Protein AF-A0A060BRM4-F1 (afdb_monomer_lite)

Structure (mmCIF, N/CA/C/O backbone):
data_AF-A0A060BRM4-F1
#
_entry.id   AF-A0A060BRM4-F1
#
loop_
_atom_site.group_PDB
_atom_site.id
_atom_site.type_symbol
_atom_site.label_atom_id
_atom_site.label_alt_id
_atom_site.label_comp_id
_atom_site.label_asym_id
_atom_site.label_entity_id
_atom_site.label_seq_id
_atom_site.pdbx_PDB_ins_code
_atom_site.Cartn_x
_atom_site.Cartn_y
_atom_site.Cartn_z
_atom_site.occupancy
_atom_site.B_iso_or_equiv
_atom_site.auth_seq_id
_atom_site.auth_comp_id
_atom_site.auth_asym_id
_atom_site.auth_atom_id
_atom_site.pdbx_PDB_model_num
ATOM 1 N N . GLY A 1 1 ? 15.130 18.684 0.627 1.00 31.81 1 GLY A N 1
ATOM 2 C CA . GLY A 1 1 ? 14.223 19.689 0.046 1.00 31.81 1 GLY A CA 1
ATOM 3 C C . GLY A 1 1 ? 12.902 19.014 -0.211 1.00 31.81 1 GLY A C 1
ATOM 4 O O . GLY A 1 1 ? 12.864 18.132 -1.054 1.00 31.81 1 GLY A O 1
ATOM 5 N N . GLY A 1 2 ? 11.883 19.317 0.595 1.00 42.22 2 GLY A N 1
ATOM 6 C CA . GLY A 1 2 ? 10.575 18.670 0.505 1.00 42.22 2 GLY A CA 1
ATOM 7 C C . GLY A 1 2 ? 9.844 19.119 -0.753 1.00 42.22 2 GLY A C 1
ATOM 8 O O . GLY A 1 2 ? 9.658 20.314 -0.966 1.00 42.22 2 GLY A O 1
ATOM 9 N N . TRP A 1 3 ? 9.459 18.161 -1.588 1.00 38.38 3 TRP A N 1
ATOM 10 C CA . TRP A 1 3 ? 8.561 18.393 -2.710 1.00 38.38 3 TRP A CA 1
ATOM 11 C C . TRP A 1 3 ? 7.163 18.645 -2.129 1.00 38.38 3 TRP A C 1
ATOM 13 O O . TRP A 1 3 ? 6.426 17.715 -1.812 1.00 38.38 3 TRP A O 1
ATOM 23 N N . ALA A 1 4 ? 6.828 19.911 -1.881 1.00 47.97 4 ALA A N 1
ATOM 24 C CA . ALA A 1 4 ? 5.458 20.301 -1.589 1.00 47.97 4 ALA A CA 1
ATOM 25 C C . ALA A 1 4 ? 4.697 20.254 -2.918 1.00 47.97 4 ALA A C 1
ATOM 27 O O . ALA A 1 4 ? 4.964 21.055 -3.813 1.00 47.97 4 ALA A O 1
ATOM 28 N N . GLY A 1 5 ? 3.805 19.273 -3.071 1.00 52.34 5 GLY A N 1
ATOM 29 C CA . GLY A 1 5 ? 2.890 19.218 -4.210 1.00 52.34 5 GLY A CA 1
ATOM 30 C C . GLY A 1 5 ? 2.050 20.501 -4.335 1.00 52.34 5 GLY A C 1
ATOM 31 O O . GLY A 1 5 ? 2.047 21.337 -3.424 1.00 52.34 5 GLY A O 1
ATOM 32 N N . PRO A 1 6 ? 1.325 20.686 -5.451 1.00 54.12 6 PRO A N 1
ATOM 33 C CA . PRO A 1 6 ? 0.578 21.911 -5.706 1.00 54.12 6 PRO A CA 1
ATOM 34 C C . PRO A 1 6 ? -0.397 22.228 -4.553 1.00 54.12 6 PRO A C 1
ATOM 36 O O . PRO A 1 6 ? -1.167 21.351 -4.152 1.00 54.12 6 PRO A O 1
ATOM 39 N N . PRO A 1 7 ? -0.420 23.468 -4.027 1.00 60.56 7 PRO A N 1
ATOM 40 C CA . PRO A 1 7 ? -1.231 23.834 -2.863 1.00 60.56 7 PRO A CA 1
ATOM 41 C C . PRO A 1 7 ? -2.740 23.581 -3.026 1.00 60.56 7 PRO A C 1
ATOM 43 O O . PRO A 1 7 ? -3.442 23.453 -2.025 1.00 60.56 7 PRO A O 1
ATOM 46 N N . ALA A 1 8 ? -3.246 23.500 -4.261 1.00 61.19 8 ALA A N 1
ATOM 47 C CA . ALA A 1 8 ? -4.645 23.185 -4.556 1.00 61.19 8 ALA A CA 1
ATOM 48 C C . ALA A 1 8 ? -5.020 21.748 -4.138 1.00 61.19 8 ALA A C 1
ATOM 50 O O . ALA A 1 8 ? -5.967 21.564 -3.376 1.00 61.19 8 ALA A O 1
ATOM 51 N N . LEU A 1 9 ? -4.197 20.757 -4.506 1.00 62.59 9 LEU A N 1
ATOM 52 C CA . LEU A 1 9 ? -4.400 19.341 -4.161 1.00 62.59 9 LEU A CA 1
ATOM 53 C C . LEU A 1 9 ? -4.404 19.117 -2.642 1.00 62.59 9 LEU A C 1
ATOM 55 O O . LEU A 1 9 ? -5.190 18.333 -2.113 1.00 62.59 9 LEU A O 1
ATOM 59 N N . ALA A 1 10 ? -3.555 19.847 -1.913 1.00 70.00 10 ALA A N 1
ATOM 60 C CA . ALA A 1 10 ? -3.501 19.760 -0.457 1.00 70.00 10 ALA A CA 1
ATOM 61 C C . ALA A 1 10 ? -4.777 20.298 0.222 1.00 70.00 10 ALA A C 1
ATOM 63 O O . ALA A 1 10 ? -5.198 19.761 1.248 1.00 70.00 10 ALA A O 1
ATOM 64 N N . HIS A 1 11 ? -5.400 21.349 -0.324 1.00 72.00 11 HIS A N 1
ATOM 65 C CA . HIS A 1 11 ? -6.656 21.889 0.205 1.00 72.00 11 HIS A CA 1
ATOM 66 C C . HIS A 1 11 ? -7.849 20.992 -0.129 1.00 72.00 11 HIS A C 1
ATOM 68 O O . HIS A 1 11 ? -8.646 20.698 0.763 1.00 72.00 11 HIS A O 1
ATOM 74 N N . GLU A 1 12 ? -7.941 20.508 -1.367 1.00 77.12 12 GLU A N 1
ATOM 75 C CA . GLU A 1 12 ? -8.982 19.569 -1.797 1.00 77.12 12 GLU A CA 1
ATOM 76 C C . GLU A 1 12 ? -8.962 18.291 -0.958 1.00 77.12 12 GLU A C 1
ATOM 78 O O . GLU A 1 12 ? -9.999 17.864 -0.447 1.00 77.12 12 GLU A O 1
ATOM 83 N N . LEU A 1 13 ? -7.772 17.740 -0.699 1.00 76.44 13 LEU A N 1
ATOM 84 C CA . LEU A 1 13 ? -7.636 16.565 0.152 1.00 76.44 13 LEU A CA 1
ATOM 85 C C . LEU A 1 13 ? -8.102 16.832 1.588 1.00 76.44 13 LEU A C 1
ATOM 87 O O . LEU A 1 13 ? -8.773 15.996 2.191 1.00 76.44 13 LEU A O 1
ATOM 91 N N . ARG A 1 14 ? -7.788 18.002 2.156 1.00 76.12 14 ARG A N 1
ATOM 92 C CA . ARG A 1 14 ? -8.255 18.366 3.504 1.00 76.12 14 ARG A CA 1
ATOM 93 C C . ARG A 1 14 ? -9.775 18.504 3.566 1.00 76.12 14 ARG A C 1
ATOM 95 O O . ARG A 1 14 ? -10.361 18.092 4.569 1.00 76.12 14 ARG A O 1
ATOM 102 N N . LEU A 1 15 ? -10.402 19.054 2.522 1.00 78.69 15 LEU A N 1
ATOM 103 C CA . LEU A 1 15 ? -11.860 19.146 2.403 1.00 78.69 15 LEU A CA 1
ATOM 104 C C . LEU A 1 15 ? -12.492 17.756 2.301 1.00 78.69 15 LEU A C 1
ATOM 106 O O . LEU A 1 15 ? -13.424 17.459 3.048 1.00 78.69 15 LEU A O 1
ATOM 110 N N . LEU A 1 16 ? -11.932 16.877 1.466 1.00 79.31 16 LEU A N 1
ATOM 111 C CA . LEU A 1 16 ? -12.354 15.480 1.376 1.00 79.31 16 LEU A CA 1
ATOM 112 C C . LEU A 1 16 ? -12.243 14.783 2.737 1.00 79.31 16 LEU A C 1
ATOM 114 O O . LEU A 1 16 ? -13.212 14.205 3.221 1.00 79.31 16 LEU A O 1
ATOM 118 N N . GLN A 1 17 ? -11.093 14.888 3.402 1.00 79.25 17 GLN A N 1
ATOM 119 C CA . GLN A 1 17 ? -10.871 14.302 4.726 1.00 79.25 17 GLN A CA 1
ATOM 120 C C . GLN A 1 17 ? -11.832 14.867 5.780 1.00 79.25 17 GLN A C 1
ATOM 122 O O . GLN A 1 17 ? -12.245 14.142 6.686 1.00 79.25 17 GLN A O 1
ATOM 127 N N . ALA A 1 18 ? -12.200 16.148 5.693 1.00 77.19 18 ALA A N 1
ATOM 128 C CA . ALA A 1 18 ? -13.220 16.734 6.555 1.00 77.19 18 ALA A CA 1
ATOM 129 C C . ALA A 1 18 ? -14.606 16.131 6.273 1.00 77.19 18 ALA A C 1
ATOM 131 O O . ALA A 1 18 ? -15.284 15.724 7.216 1.00 77.19 18 ALA A O 1
ATOM 132 N N . GLY A 1 19 ? -14.979 15.980 4.999 1.00 79.62 19 GLY A N 1
ATOM 133 C CA . GLY A 1 19 ? -16.214 15.310 4.586 1.00 79.62 19 GLY A CA 1
ATOM 134 C C . GLY A 1 19 ? -16.285 13.854 5.056 1.00 79.62 19 GLY A C 1
ATOM 135 O O . GLY A 1 19 ? -17.286 13.442 5.638 1.00 79.62 19 GLY A O 1
ATOM 136 N N . ILE A 1 20 ? -15.198 13.091 4.910 1.00 77.12 20 ILE A N 1
ATOM 137 C CA . ILE A 1 20 ? -15.103 11.704 5.395 1.00 77.12 20 ILE A CA 1
ATOM 138 C C . ILE A 1 20 ? -15.302 11.648 6.912 1.00 77.12 20 ILE A C 1
ATOM 140 O O . ILE A 1 20 ? -16.049 10.801 7.401 1.00 77.12 20 ILE A O 1
ATOM 144 N N . ARG A 1 21 ? -14.688 12.570 7.668 1.00 78.69 21 ARG A N 1
ATOM 145 C CA . ARG A 1 21 ? -14.885 12.655 9.125 1.00 78.69 21 ARG A CA 1
ATOM 146 C C . ARG A 1 21 ? -16.339 12.946 9.496 1.00 78.69 21 ARG A C 1
ATOM 148 O O . ARG A 1 21 ? -16.834 12.348 10.444 1.00 78.69 21 ARG A O 1
ATOM 155 N N . MET A 1 22 ? -17.029 13.811 8.753 1.00 79.94 22 MET A N 1
ATOM 156 C CA . MET A 1 22 ? -18.454 14.091 8.981 1.00 79.94 22 MET A CA 1
ATOM 157 C C . MET A 1 22 ? -19.345 12.885 8.660 1.00 79.94 22 MET A C 1
ATOM 159 O O . ME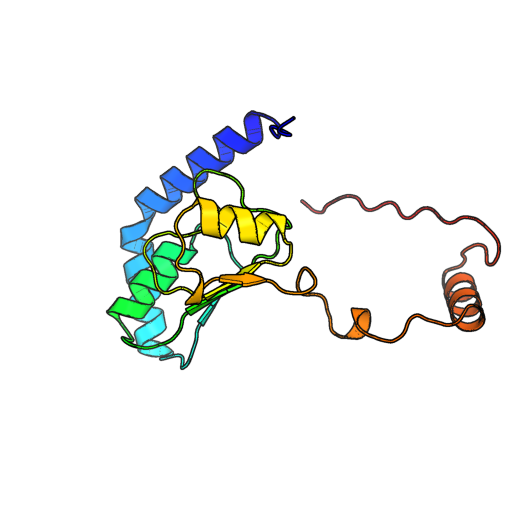T A 1 22 ? -20.286 12.601 9.396 1.00 79.94 22 MET A O 1
ATOM 163 N N . LEU A 1 23 ? -19.031 12.141 7.597 1.00 83.69 23 LEU A N 1
ATOM 164 C CA . LEU A 1 23 ? -19.770 10.942 7.185 1.00 83.69 23 LEU A CA 1
ATOM 165 C C . LEU A 1 23 ? -19.427 9.697 8.014 1.00 83.69 23 LEU A C 1
ATOM 167 O O . LEU A 1 23 ? -20.077 8.659 7.872 1.00 83.69 23 LEU A O 1
ATOM 171 N N . GLN A 1 24 ? -18.429 9.782 8.892 1.00 82.50 24 GLN A N 1
ATOM 172 C CA . GLN A 1 24 ? -17.882 8.640 9.614 1.00 82.50 24 GLN A CA 1
ATOM 173 C C . GLN A 1 24 ? -18.935 7.831 10.399 1.00 82.50 24 GLN A C 1
ATOM 175 O O . GLN A 1 24 ? -18.906 6.609 10.276 1.00 82.50 24 GLN A O 1
ATOM 180 N N . PRO A 1 25 ? -19.917 8.417 11.116 1.00 82.81 25 PRO A N 1
ATOM 181 C CA . PRO A 1 25 ? -20.942 7.630 11.816 1.00 82.81 25 PRO A CA 1
ATOM 182 C C . PRO A 1 25 ? -21.822 6.789 10.875 1.00 82.81 25 PRO A C 1
ATOM 184 O O . PRO A 1 25 ? -22.161 5.638 11.177 1.00 82.81 25 PRO A O 1
ATOM 187 N N . PHE A 1 26 ? -22.163 7.345 9.709 1.00 88.12 26 PHE A N 1
ATOM 188 C CA . PHE A 1 26 ? -22.918 6.638 8.677 1.00 88.12 26 PHE A CA 1
ATOM 189 C C . PHE A 1 26 ? -22.080 5.510 8.063 1.00 88.12 26 PHE A C 1
ATOM 191 O O . PHE A 1 26 ? -22.546 4.370 7.991 1.00 88.12 26 PHE A O 1
ATOM 198 N N . LEU A 1 27 ? -20.824 5.805 7.703 1.00 89.25 27 L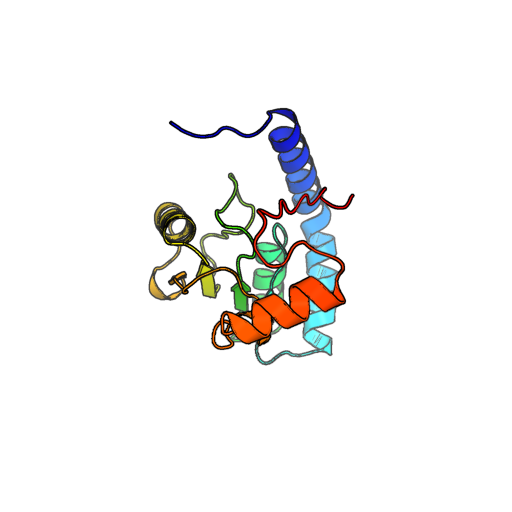EU A N 1
ATOM 199 C CA . LEU A 1 27 ? -19.878 4.819 7.175 1.00 89.25 27 LEU A CA 1
ATOM 200 C C . LEU A 1 27 ? -19.679 3.660 8.154 1.00 89.25 27 LEU A C 1
ATOM 202 O O . LEU A 1 27 ? -19.815 2.507 7.763 1.00 89.25 27 LEU A O 1
ATOM 206 N N . MET A 1 28 ? -19.450 3.949 9.437 1.00 92.81 28 MET A N 1
ATOM 207 C CA . MET A 1 28 ? -19.302 2.924 10.474 1.00 92.81 28 MET A CA 1
ATOM 208 C C . MET A 1 28 ? -20.525 2.013 10.557 1.00 92.81 28 MET A C 1
ATOM 210 O O . MET A 1 28 ? -20.379 0.806 10.699 1.00 92.81 28 MET A O 1
ATOM 214 N N . THR A 1 29 ? -21.736 2.561 10.456 1.00 92.56 29 THR A N 1
ATOM 215 C CA . THR A 1 29 ? -22.962 1.753 10.516 1.00 92.56 29 THR A CA 1
ATOM 216 C C . THR A 1 29 ? -23.060 0.797 9.333 1.00 92.56 29 THR A C 1
ATOM 218 O O . THR A 1 29 ? -23.318 -0.388 9.531 1.00 92.56 29 THR A O 1
ATOM 221 N N . ARG A 1 30 ? -22.785 1.281 8.119 1.00 95.44 30 ARG A N 1
ATOM 222 C CA . ARG A 1 30 ? -22.780 0.444 6.912 1.00 95.44 30 ARG A CA 1
ATOM 223 C C . ARG A 1 30 ? -21.680 -0.612 6.936 1.00 95.44 30 ARG A C 1
ATOM 225 O O . ARG A 1 30 ? -21.942 -1.759 6.594 1.00 95.44 30 ARG A O 1
ATOM 232 N N . LEU A 1 31 ? -20.480 -0.241 7.375 1.00 96.88 31 LEU A N 1
ATOM 233 C CA . LEU A 1 31 ? -19.347 -1.158 7.476 1.00 96.88 31 LEU A CA 1
ATOM 234 C C . LEU A 1 31 ? -19.622 -2.273 8.489 1.00 96.88 31 LEU A C 1
ATOM 236 O O . LEU A 1 31 ? -19.437 -3.435 8.158 1.00 96.88 31 LEU A O 1
ATOM 240 N N . ARG A 1 32 ? -20.158 -1.952 9.674 1.00 96.62 32 ARG A N 1
ATOM 241 C CA . ARG A 1 32 ? -20.536 -2.970 10.672 1.00 96.62 32 ARG A CA 1
ATOM 242 C C . ARG A 1 32 ? -21.555 -3.968 10.122 1.00 96.62 32 ARG A C 1
ATOM 244 O O . ARG A 1 32 ? -21.318 -5.164 10.214 1.00 96.62 32 ARG A O 1
ATOM 251 N N . GLN A 1 33 ? -22.627 -3.491 9.482 1.00 96.88 33 GLN A N 1
ATOM 252 C CA . GLN A 1 33 ? -23.617 -4.369 8.834 1.00 96.88 33 GLN A CA 1
ATOM 253 C C . GLN A 1 33 ? -22.975 -5.278 7.779 1.00 96.88 33 GLN A C 1
ATOM 255 O O . GLN A 1 33 ? -23.308 -6.456 7.675 1.00 96.88 33 GLN A O 1
ATOM 260 N N . HIS A 1 34 ? -22.043 -4.731 6.997 1.00 97.69 34 HIS A N 1
ATOM 261 C CA . HIS A 1 34 ? -21.312 -5.500 6.003 1.00 97.69 34 HIS A CA 1
ATOM 262 C C . HIS A 1 34 ? -20.449 -6.596 6.650 1.00 97.69 34 HIS A C 1
ATOM 264 O O . HIS A 1 34 ? -20.525 -7.740 6.213 1.00 97.69 34 HIS A O 1
ATOM 270 N N . TRP A 1 35 ? -19.702 -6.289 7.716 1.00 98.00 35 TRP A N 1
ATOM 271 C CA . TRP A 1 35 ? -18.878 -7.268 8.437 1.00 98.00 35 TRP A CA 1
ATOM 272 C C . TRP A 1 35 ? -19.708 -8.342 9.149 1.00 98.00 35 TRP A C 1
ATOM 274 O O . TRP A 1 35 ? -19.317 -9.505 9.147 1.00 98.00 35 TRP A O 1
ATOM 284 N N . GLU A 1 36 ? -20.870 -7.994 9.713 1.00 97.00 36 GLU A N 1
ATOM 285 C CA . GLU A 1 36 ? -21.789 -8.968 10.327 1.00 97.00 36 GLU A CA 1
ATOM 286 C C . GLU A 1 36 ? -22.275 -10.008 9.316 1.00 97.00 36 GLU A C 1
ATOM 288 O O . GLU A 1 36 ? -22.420 -11.184 9.664 1.00 97.00 36 GLU A O 1
ATOM 293 N N . ALA A 1 37 ? -22.513 -9.567 8.078 1.00 97.75 37 ALA A N 1
ATOM 294 C CA . ALA A 1 37 ? -22.984 -10.410 6.991 1.00 97.75 37 ALA A CA 1
ATOM 295 C C . ALA A 1 37 ? -21.864 -11.248 6.357 1.00 97.75 37 ALA A C 1
ATOM 297 O O . ALA A 1 37 ? -22.101 -12.403 6.015 1.00 97.75 37 ALA A O 1
ATOM 298 N N . THR A 1 38 ? -20.664 -10.685 6.179 1.00 97.44 38 THR A N 1
ATOM 299 C CA . THR A 1 38 ? -19.565 -11.361 5.467 1.00 97.44 38 THR A CA 1
ATOM 300 C C . THR A 1 38 ? -18.642 -12.165 6.372 1.00 97.44 38 THR A C 1
ATOM 302 O O . THR A 1 38 ? -18.113 -13.172 5.914 1.00 97.44 38 THR A O 1
ATOM 305 N N . ARG A 1 39 ? -18.456 -11.741 7.631 1.00 96.38 39 ARG A N 1
ATOM 306 C CA . ARG A 1 39 ? -17.568 -12.354 8.638 1.00 96.38 39 ARG A CA 1
ATOM 307 C C . ARG A 1 39 ? -16.217 -12.804 8.061 1.00 96.38 39 ARG A C 1
ATOM 309 O O . ARG A 1 39 ? -15.936 -14.000 8.043 1.00 96.38 39 ARG A O 1
ATOM 316 N N . PRO A 1 40 ? -15.392 -11.868 7.565 1.00 97.62 40 PRO A N 1
ATOM 317 C CA . PRO A 1 40 ? -14.138 -12.223 6.917 1.00 97.62 40 PRO A CA 1
ATOM 318 C C . PRO A 1 40 ? -13.129 -12.793 7.920 1.00 97.62 40 PRO A C 1
ATOM 320 O O . PRO A 1 40 ? -13.055 -12.331 9.057 1.00 97.62 40 PRO A O 1
ATOM 323 N N . ASP A 1 41 ? -12.285 -13.719 7.466 1.00 98.12 41 ASP A N 1
ATOM 324 C CA . ASP A 1 41 ? -11.127 -14.195 8.237 1.00 98.12 41 ASP A CA 1
ATOM 325 C C . ASP A 1 41 ? -9.961 -13.189 8.228 1.00 98.12 41 ASP A C 1
ATOM 327 O O . ASP A 1 41 ? -9.091 -13.235 9.093 1.00 98.12 41 ASP A O 1
ATOM 331 N N . MET A 1 42 ? -9.936 -12.269 7.256 1.00 97.94 42 MET A N 1
ATOM 332 C CA . MET A 1 42 ? -8.989 -11.153 7.152 1.00 97.94 42 MET A CA 1
ATOM 333 C C . MET A 1 42 ? -9.532 -10.080 6.201 1.00 97.94 42 MET A C 1
ATOM 335 O O . MET A 1 42 ? -10.223 -10.394 5.232 1.00 97.94 42 MET A O 1
ATOM 339 N N . VAL A 1 43 ? -9.163 -8.816 6.423 1.00 98.19 43 VAL A N 1
ATOM 340 C CA . VAL A 1 43 ? -9.410 -7.721 5.470 1.00 98.19 43 VAL A CA 1
ATOM 341 C C . VAL A 1 43 ? -8.094 -7.176 4.923 1.00 98.19 43 VAL A C 1
ATOM 343 O O . VAL A 1 43 ? -7.160 -6.920 5.680 1.00 98.19 43 VAL A O 1
ATOM 346 N N . VAL A 1 44 ? -8.035 -6.961 3.605 1.00 97.75 44 VAL A N 1
ATOM 347 C CA . VAL A 1 44 ? -6.917 -6.299 2.919 1.00 97.75 44 VAL A CA 1
ATOM 348 C C . VAL A 1 44 ? -7.454 -5.091 2.157 1.00 97.75 44 VAL A C 1
ATOM 350 O O . VAL A 1 44 ? -8.264 -5.237 1.244 1.00 97.75 44 VAL A O 1
ATOM 353 N N . SER A 1 45 ? -7.008 -3.896 2.532 1.00 96.81 45 SER A N 1
ATOM 354 C CA . SER A 1 45 ? -7.398 -2.640 1.896 1.00 96.81 45 SER A CA 1
ATOM 355 C C . SER A 1 45 ? -6.309 -2.121 0.969 1.00 96.81 45 SER A C 1
ATOM 357 O O . SER A 1 45 ? -5.136 -2.069 1.338 1.00 96.81 45 SER A O 1
ATOM 359 N N . LEU A 1 46 ? -6.732 -1.672 -0.213 1.00 95.31 46 LEU A N 1
ATOM 360 C CA . LEU A 1 46 ? -5.920 -0.914 -1.169 1.00 95.31 46 LEU A CA 1
ATOM 361 C C . LEU A 1 46 ? -6.483 0.502 -1.372 1.00 95.31 46 LEU A C 1
ATOM 363 O O . LEU A 1 46 ? -6.271 1.114 -2.413 1.00 95.31 46 LEU A O 1
ATOM 367 N N . VAL A 1 47 ? -7.272 0.999 -0.414 1.00 92.00 47 VAL A N 1
ATOM 368 C CA . VAL A 1 47 ? -7.979 2.279 -0.532 1.00 92.00 47 VAL A CA 1
ATOM 369 C C . VAL A 1 47 ? -7.473 3.248 0.544 1.00 92.00 47 VAL A C 1
ATOM 371 O O . VAL A 1 47 ? -7.488 2.891 1.728 1.00 92.00 47 VAL A O 1
ATOM 374 N N . PRO A 1 48 ? -7.050 4.475 0.185 1.00 92.50 48 PRO A N 1
ATOM 375 C CA . PRO A 1 48 ? -6.631 5.482 1.158 1.00 92.50 48 PRO A CA 1
ATOM 376 C C . PRO A 1 48 ? -7.835 6.132 1.865 1.00 92.50 48 PRO A C 1
ATOM 378 O O . PRO A 1 48 ? -8.986 5.949 1.482 1.00 92.50 48 PRO A O 1
ATOM 381 N N . ASN A 1 49 ? -7.578 6.939 2.894 1.00 91.06 49 ASN A N 1
ATOM 382 C CA . ASN A 1 49 ? -8.510 7.774 3.675 1.00 91.06 49 ASN A CA 1
ATOM 383 C C . ASN A 1 49 ? -9.593 7.059 4.502 1.00 91.06 49 ASN A C 1
ATOM 385 O O . ASN A 1 49 ? -10.123 7.655 5.441 1.00 91.06 49 ASN A O 1
ATOM 389 N N . PHE A 1 50 ? -9.945 5.813 4.184 1.00 91.69 50 PHE A N 1
ATOM 390 C CA . PHE A 1 50 ? -11.032 5.086 4.854 1.00 9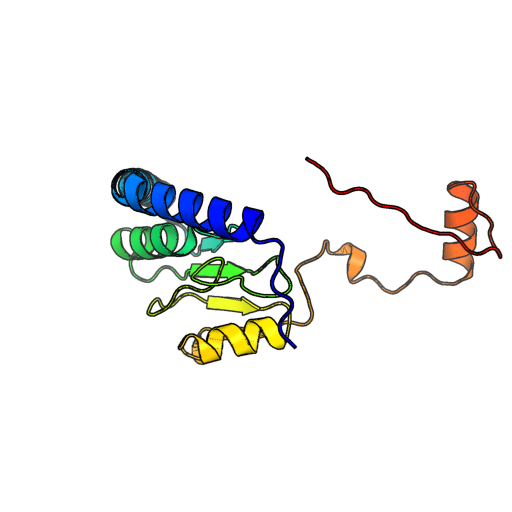1.69 50 PHE A CA 1
ATOM 391 C C . PHE A 1 50 ? -10.544 4.008 5.829 1.00 91.69 50 PHE A C 1
ATOM 393 O O . PHE A 1 50 ? -11.353 3.460 6.583 1.00 91.69 50 PHE A O 1
ATOM 400 N N . ASN A 1 51 ? -9.236 3.720 5.857 1.00 94.19 51 ASN A N 1
ATOM 401 C CA . ASN A 1 51 ? -8.662 2.605 6.619 1.00 94.19 51 ASN A CA 1
ATOM 402 C C . ASN A 1 51 ? -9.003 2.655 8.108 1.00 94.19 51 ASN A C 1
ATOM 404 O O . ASN A 1 51 ? -9.343 1.623 8.676 1.00 94.19 51 ASN A O 1
ATOM 408 N N . ARG A 1 52 ? -9.024 3.838 8.735 1.00 92.94 52 ARG A N 1
ATOM 409 C CA . ARG A 1 52 ? -9.443 3.958 10.139 1.00 92.94 52 ARG A CA 1
ATOM 410 C C . ARG A 1 52 ? -10.874 3.504 10.371 1.00 92.94 52 ARG A C 1
ATOM 412 O O . ARG A 1 52 ? -11.124 2.750 11.304 1.00 92.94 52 ARG A O 1
ATOM 419 N N . ALA A 1 53 ? -11.816 3.967 9.552 1.00 93.88 53 ALA A N 1
ATOM 420 C CA . ALA A 1 53 ? -13.219 3.596 9.707 1.00 93.88 53 ALA A CA 1
ATOM 421 C C . ALA A 1 53 ? -13.421 2.095 9.450 1.00 93.88 53 ALA A C 1
ATOM 423 O O . ALA A 1 53 ? -14.121 1.426 10.210 1.00 93.88 53 ALA A O 1
ATOM 424 N N . MET A 1 54 ? -12.764 1.550 8.424 1.00 95.44 54 MET A N 1
ATOM 425 C CA . MET A 1 54 ? -12.825 0.122 8.103 1.00 95.44 54 MET A CA 1
ATOM 426 C C . MET A 1 54 ? -12.218 -0.741 9.216 1.00 95.44 54 MET A C 1
ATOM 428 O O . MET A 1 54 ? -12.901 -1.622 9.728 1.00 95.44 54 MET A O 1
ATOM 432 N N . ALA A 1 55 ? -11.004 -0.435 9.678 1.00 95.88 55 ALA A N 1
ATOM 433 C CA . ALA A 1 55 ? -10.346 -1.181 10.748 1.00 95.88 55 ALA A CA 1
ATOM 434 C C . ALA A 1 55 ? -11.099 -1.079 12.087 1.00 95.88 55 ALA A C 1
ATOM 436 O O . ALA A 1 55 ? -11.323 -2.092 12.745 1.00 95.88 55 ALA A O 1
ATOM 437 N N . MET A 1 56 ? -11.554 0.118 12.483 1.00 95.31 56 MET A N 1
ATOM 438 C CA . MET A 1 56 ? -12.306 0.291 13.734 1.00 95.31 56 MET A CA 1
ATOM 439 C C . MET A 1 56 ? -13.663 -0.422 13.699 1.00 95.31 56 MET A C 1
ATOM 441 O O . MET A 1 56 ? -14.057 -1.029 14.691 1.00 95.31 56 MET A O 1
ATOM 445 N N . SER A 1 57 ? -14.395 -0.349 12.582 1.00 96.44 57 SER A N 1
ATOM 446 C CA . SER A 1 57 ? -15.681 -1.053 12.458 1.00 96.44 57 SER A CA 1
ATOM 447 C C . SER A 1 57 ? -15.497 -2.566 12.446 1.00 96.44 57 SER A C 1
ATOM 449 O O . SER A 1 57 ? -16.275 -3.262 13.092 1.00 96.44 57 SER A O 1
ATOM 451 N N . LEU A 1 58 ? -14.448 -3.069 11.788 1.00 97.38 58 LEU A N 1
ATOM 452 C CA . LEU A 1 58 ? -14.117 -4.489 11.802 1.00 97.38 58 LEU A CA 1
ATOM 453 C C . LEU A 1 58 ? -13.799 -4.965 13.221 1.00 97.38 58 LEU A C 1
ATOM 455 O O . LEU A 1 58 ? -14.382 -5.943 13.664 1.00 97.38 58 LEU A O 1
ATOM 459 N N . GLN A 1 59 ? -12.959 -4.248 13.972 1.00 95.44 59 GLN A N 1
ATOM 460 C CA . GLN A 1 59 ? -12.634 -4.611 15.357 1.00 95.44 59 GLN A CA 1
ATOM 461 C C . GLN A 1 59 ? -13.850 -4.633 16.285 1.00 95.44 59 GLN A C 1
ATOM 463 O O . GLN A 1 59 ? -13.908 -5.451 17.199 1.00 95.44 59 GLN A O 1
ATOM 468 N N . GLN A 1 60 ? -14.814 -3.735 16.065 1.00 95.19 60 GLN A N 1
ATOM 469 C CA . GLN A 1 60 ? -16.047 -3.681 16.854 1.00 95.19 60 GLN A CA 1
ATOM 470 C C . GLN A 1 60 ? -17.000 -4.839 16.542 1.00 95.19 60 GLN A C 1
ATOM 472 O O . GLN A 1 60 ? -17.729 -5.273 17.429 1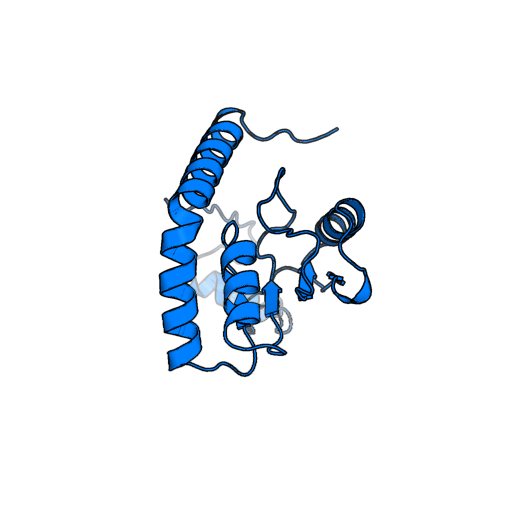.00 95.19 60 GLN A O 1
ATOM 477 N N . THR A 1 61 ? -17.016 -5.319 15.298 1.00 97.00 61 THR A N 1
ATOM 478 C CA . THR A 1 61 ? -17.978 -6.326 14.831 1.00 97.00 61 THR A CA 1
ATOM 479 C C . THR A 1 61 ? -17.413 -7.746 14.817 1.00 97.00 61 THR A C 1
ATOM 481 O O . THR A 1 61 ? -18.107 -8.696 15.173 1.00 97.00 61 THR A O 1
ATOM 484 N N . CYS A 1 62 ? -16.152 -7.900 14.424 1.00 96.75 62 CYS A N 1
ATOM 485 C CA . CYS A 1 62 ? -15.431 -9.165 14.342 1.00 96.75 62 CYS A CA 1
ATOM 486 C C . CYS A 1 62 ? -14.095 -9.050 15.104 1.00 96.75 62 CYS A C 1
ATOM 488 O O . CYS A 1 62 ? -13.033 -8.945 14.484 1.00 96.75 62 CYS A O 1
ATOM 490 N N . PRO A 1 63 ? -14.121 -9.034 16.453 1.00 95.31 63 PRO A N 1
ATOM 491 C CA . PRO A 1 63 ? -12.906 -8.912 17.251 1.00 95.31 63 PRO A CA 1
ATOM 492 C C . PRO A 1 63 ? -11.903 -10.023 16.924 1.00 95.31 63 PRO A C 1
ATOM 494 O O . PRO A 1 63 ? -12.269 -11.192 16.833 1.00 95.31 63 PRO A O 1
ATOM 497 N N . GLY A 1 64 ? -10.631 -9.655 16.771 1.00 94.06 64 GLY A N 1
ATOM 498 C CA . GLY A 1 64 ? -9.544 -10.588 16.461 1.00 94.06 64 GLY A CA 1
ATOM 499 C C . GLY A 1 64 ? -9.305 -10.838 14.970 1.00 94.06 64 GLY A C 1
ATOM 500 O O . GLY A 1 64 ? -8.267 -11.402 14.637 1.00 94.06 64 GLY A O 1
ATOM 501 N N . VAL A 1 65 ? -10.189 -10.383 14.073 1.00 97.56 65 VAL A N 1
ATOM 502 C CA . VAL A 1 65 ? -9.943 -10.479 12.627 1.00 97.56 65 VAL A CA 1
ATOM 503 C C . VAL A 1 65 ? -8.812 -9.517 12.224 1.00 97.56 65 VAL A C 1
ATOM 505 O O . VAL A 1 65 ? -8.920 -8.312 12.482 1.00 97.56 65 VAL A O 1
ATOM 508 N N . PRO A 1 66 ? -7.728 -10.008 11.594 1.00 97.44 66 PRO A N 1
ATOM 509 C CA . PRO A 1 66 ? -6.619 -9.175 11.151 1.00 97.44 66 PRO A CA 1
ATOM 510 C C . PRO A 1 66 ? -7.021 -8.233 10.012 1.00 97.44 66 PRO A C 1
ATOM 512 O O . PRO A 1 66 ? -7.819 -8.563 9.131 1.00 97.44 66 PRO A O 1
ATOM 515 N N . TYR A 1 67 ? -6.401 -7.054 10.010 1.00 98.06 67 TYR A N 1
ATOM 516 C CA . TYR A 1 67 ? -6.586 -6.032 8.987 1.00 98.06 67 TYR A CA 1
ATOM 517 C C . TYR A 1 67 ? -5.228 -5.615 8.426 1.00 98.06 67 TYR A C 1
ATOM 519 O O . TYR A 1 67 ? -4.320 -5.271 9.186 1.00 98.06 67 TYR A O 1
ATOM 527 N N . ALA A 1 68 ? -5.102 -5.599 7.101 1.00 98.00 68 ALA A N 1
ATOM 528 C CA . ALA A 1 68 ? -3.933 -5.092 6.401 1.00 98.00 68 ALA A CA 1
ATOM 529 C C . ALA A 1 68 ? -4.288 -3.934 5.463 1.00 98.00 68 ALA A C 1
ATOM 531 O O . ALA A 1 68 ? -5.305 -3.959 4.773 1.00 98.00 68 ALA A O 1
ATOM 532 N N . THR A 1 69 ? -3.402 -2.947 5.395 1.00 97.50 69 THR A N 1
ATOM 533 C CA . THR A 1 69 ? -3.406 -1.883 4.390 1.00 97.50 69 THR A CA 1
ATOM 534 C C . THR A 1 69 ? -2.196 -2.079 3.489 1.00 97.50 69 THR A C 1
ATOM 536 O O . THR A 1 69 ? -1.063 -2.055 3.969 1.00 97.50 69 THR A O 1
ATOM 539 N N . VAL A 1 70 ? -2.417 -2.231 2.186 1.00 96.88 70 VAL A N 1
ATOM 540 C CA . VAL A 1 70 ? -1.350 -2.257 1.181 1.00 96.88 70 VAL A CA 1
ATOM 541 C C . VAL A 1 70 ? -1.279 -0.891 0.522 1.00 96.88 70 VAL A C 1
ATOM 543 O O . VAL A 1 70 ? -2.201 -0.495 -0.188 1.00 96.88 70 VAL A O 1
ATOM 546 N N . MET A 1 71 ? -0.186 -0.165 0.763 1.00 94.94 71 MET A N 1
ATOM 547 C CA . MET A 1 71 ? 0.031 1.128 0.120 1.00 94.94 71 MET A CA 1
ATOM 548 C C . MET A 1 71 ? 0.286 0.919 -1.371 1.00 94.94 71 MET A C 1
ATOM 550 O O . MET A 1 71 ? 1.245 0.250 -1.760 1.00 94.94 71 MET A O 1
ATOM 554 N N . THR A 1 72 ? -0.564 1.517 -2.201 1.00 92.25 72 THR A N 1
ATOM 555 C CA . THR A 1 72 ? -0.374 1.555 -3.659 1.00 92.25 72 THR A CA 1
ATOM 556 C C . THR A 1 72 ? 0.386 2.794 -4.118 1.00 92.25 72 THR A C 1
ATOM 558 O O . THR A 1 72 ? 0.680 2.913 -5.302 1.00 92.25 72 THR A O 1
ATOM 561 N N . ASP A 1 73 ? 0.723 3.688 -3.189 1.00 91.12 73 ASP A N 1
ATOM 562 C CA . ASP A 1 73 ? 1.537 4.870 -3.440 1.00 91.12 73 ASP A CA 1
ATOM 563 C C . ASP A 1 73 ? 2.975 4.650 -2.968 1.00 91.12 73 ASP A C 1
ATOM 565 O O . ASP A 1 73 ? 3.251 3.898 -2.029 1.00 91.12 73 ASP A O 1
ATOM 569 N N . LEU A 1 74 ? 3.912 5.373 -3.584 1.00 91.31 74 LEU A N 1
ATOM 570 C CA . LEU A 1 74 ? 5.327 5.320 -3.207 1.00 91.31 74 LEU A CA 1
ATOM 571 C C . LEU A 1 74 ? 5.608 5.909 -1.815 1.00 91.31 74 LEU A C 1
ATOM 573 O O . LEU A 1 74 ? 6.653 5.609 -1.236 1.00 91.31 74 LEU A O 1
ATOM 577 N N . ALA A 1 75 ? 4.719 6.760 -1.304 1.00 92.88 75 ALA A N 1
ATOM 578 C CA . ALA A 1 75 ? 4.858 7.493 -0.052 1.00 92.88 75 ALA A CA 1
ATOM 579 C C . ALA A 1 75 ? 3.474 7.827 0.517 1.00 92.88 75 ALA A C 1
ATOM 581 O O . ALA A 1 75 ? 2.509 7.964 -0.233 1.00 92.88 75 ALA A O 1
ATOM 582 N N . ASP A 1 76 ? 3.383 8.004 1.831 1.00 91.69 76 ASP A N 1
ATOM 583 C CA . ASP A 1 76 ? 2.191 8.569 2.455 1.00 91.69 76 ASP A CA 1
ATOM 584 C C . ASP A 1 76 ? 2.138 10.086 2.252 1.00 91.69 76 ASP A C 1
ATOM 586 O O . ASP A 1 76 ? 3.170 10.770 2.267 1.00 91.69 76 ASP A O 1
ATOM 590 N N . PHE A 1 77 ? 0.927 10.622 2.101 1.00 88.19 77 PHE A N 1
ATOM 591 C CA . PHE A 1 77 ? 0.710 12.060 2.003 1.00 88.19 77 PHE A CA 1
ATOM 592 C C . PHE A 1 77 ? 0.087 12.601 3.301 1.00 88.19 77 PHE A C 1
ATOM 594 O O . PHE A 1 77 ? -0.965 12.128 3.738 1.00 88.19 77 PHE A O 1
ATOM 601 N N . PRO A 1 78 ? 0.690 13.618 3.939 1.00 76.62 78 PRO A N 1
ATOM 602 C CA . PRO A 1 78 ? 0.185 14.138 5.202 1.00 76.62 78 PRO A CA 1
ATOM 603 C C . PRO A 1 78 ? -1.182 14.836 5.040 1.00 76.62 78 PRO A C 1
ATOM 605 O O . PRO A 1 78 ? -1.468 15.424 3.996 1.00 76.62 78 PRO A O 1
ATOM 608 N N . PRO A 1 79 ? -2.027 14.875 6.090 1.00 72.56 79 PRO A N 1
ATOM 609 C CA . PRO A 1 79 ? -1.730 14.434 7.456 1.00 72.56 79 PRO A CA 1
ATOM 610 C C . PRO A 1 79 ? -2.041 12.957 7.747 1.00 72.56 79 PRO A C 1
ATOM 612 O O . PRO A 1 79 ? -1.449 12.414 8.673 1.00 72.56 79 PRO A O 1
ATOM 615 N N . ARG A 1 80 ? -2.983 12.341 7.020 1.00 77.25 80 ARG A N 1
ATOM 616 C CA . ARG A 1 80 ? -3.379 10.925 7.135 1.00 77.25 80 ARG A CA 1
ATOM 617 C C . ARG A 1 80 ? -4.031 10.473 5.828 1.00 77.25 80 ARG A C 1
ATOM 619 O O . ARG A 1 80 ? -5.233 10.680 5.656 1.00 77.25 80 ARG A O 1
ATOM 626 N N . PHE A 1 81 ? -3.250 9.924 4.901 1.00 88.06 81 PHE A N 1
ATOM 627 C CA . PHE A 1 81 ? -3.774 9.398 3.636 1.00 88.06 81 PHE A CA 1
ATOM 628 C C . PHE A 1 81 ? -3.832 7.866 3.662 1.00 88.06 81 PHE A C 1
ATOM 630 O O . PHE A 1 81 ? -4.898 7.289 3.466 1.00 88.06 81 PHE A O 1
ATOM 637 N N . TRP A 1 82 ? -2.737 7.207 4.029 1.00 94.25 82 TRP A N 1
ATOM 638 C CA . TRP A 1 82 ? -2.646 5.757 4.217 1.00 94.25 82 TRP A CA 1
ATOM 639 C C . TRP A 1 82 ? -2.428 5.363 5.671 1.00 94.25 82 TRP A C 1
ATOM 641 O O . TRP A 1 82 ? -3.012 4.382 6.137 1.00 94.25 82 TRP A O 1
ATOM 651 N N . ILE A 1 83 ? -1.570 6.111 6.367 1.00 94.38 83 ILE A N 1
ATOM 652 C CA . ILE A 1 83 ? -1.050 5.730 7.677 1.00 94.38 83 ILE A CA 1
ATOM 653 C C . ILE A 1 83 ? -2.063 6.081 8.768 1.00 94.38 83 ILE A C 1
ATOM 655 O O . ILE A 1 83 ? -2.414 7.244 8.977 1.00 94.38 83 ILE A O 1
ATOM 659 N N . GLU A 1 84 ? -2.496 5.060 9.505 1.00 91.94 84 GLU A N 1
ATOM 660 C CA . GLU A 1 84 ? -3.412 5.196 10.634 1.00 91.94 84 GLU A CA 1
ATOM 661 C C . GLU A 1 84 ? -2.726 4.776 11.933 1.00 91.94 84 GLU A C 1
ATOM 663 O O . GLU A 1 84 ? -2.338 3.625 12.119 1.00 91.94 84 GLU A O 1
ATOM 668 N N . GLN A 1 85 ? -2.581 5.733 12.847 1.00 87.81 85 GLN A N 1
ATOM 669 C CA . GLN A 1 85 ? -1.917 5.530 14.133 1.00 87.81 85 GLN A CA 1
ATOM 670 C C . GLN A 1 85 ? -2.846 4.841 15.143 1.00 87.81 85 GLN A C 1
ATOM 672 O O . GLN A 1 85 ? -4.073 5.001 15.093 1.00 87.81 85 GLN A O 1
ATOM 677 N N . ASN A 1 86 ? -2.244 4.168 16.129 1.00 87.69 86 ASN A N 1
ATOM 678 C CA . ASN A 1 86 ? -2.931 3.547 17.269 1.00 87.69 86 ASN A CA 1
ATOM 679 C C . ASN A 1 86 ? -3.976 2.490 16.874 1.00 87.69 86 ASN A C 1
ATOM 681 O O . ASN A 1 86 ? -4.990 2.334 17.554 1.00 87.69 86 ASN A O 1
ATOM 685 N N . LEU A 1 87 ? -3.748 1.782 15.767 1.00 87.38 87 LEU A N 1
ATOM 686 C CA . LEU A 1 87 ? -4.536 0.626 15.355 1.00 87.38 87 LEU A CA 1
ATOM 687 C C . LEU A 1 87 ? -3.582 -0.534 15.029 1.00 87.38 87 LEU A C 1
ATOM 689 O O . LEU A 1 87 ? -2.562 -0.294 14.383 1.00 87.38 87 LEU A O 1
ATOM 693 N N . PRO A 1 88 ? -3.895 -1.779 15.428 1.00 89.50 88 PRO A N 1
ATOM 694 C CA . PRO A 1 88 ? -3.141 -2.971 15.041 1.00 89.50 88 PRO A CA 1
ATOM 695 C C . PRO A 1 88 ? -3.463 -3.348 13.584 1.00 89.50 88 PRO A C 1
ATOM 697 O O . PRO A 1 88 ? -4.131 -4.341 13.305 1.00 89.50 88 PRO A O 1
ATOM 700 N N . VAL A 1 89 ? -3.051 -2.490 12.651 1.00 94.75 89 VAL A N 1
ATOM 701 C CA . VAL A 1 89 ? -3.204 -2.672 11.204 1.00 94.75 89 VAL A CA 1
ATOM 702 C C . VAL A 1 89 ? -1.849 -3.016 10.613 1.00 94.75 89 VAL A C 1
ATOM 704 O O . VAL A 1 89 ? -0.912 -2.235 10.745 1.00 94.75 89 VAL A O 1
ATOM 707 N N . HIS A 1 90 ? -1.763 -4.142 9.905 1.00 97.75 90 HIS A N 1
ATOM 708 C CA . HIS A 1 90 ? -0.575 -4.491 9.132 1.00 97.75 90 HIS A CA 1
ATOM 709 C C . HIS A 1 90 ? -0.428 -3.525 7.951 1.00 97.75 90 HIS A C 1
ATOM 711 O O . HIS A 1 90 ? -1.178 -3.606 6.981 1.00 97.75 90 HIS A O 1
ATOM 717 N N . LEU A 1 91 ? 0.526 -2.604 8.015 1.00 97.19 91 LEU A N 1
ATOM 718 C CA . LEU A 1 91 ? 0.812 -1.662 6.943 1.00 97.19 91 LEU A CA 1
ATOM 719 C C . LEU A 1 91 ? 1.930 -2.209 6.053 1.00 97.19 91 LEU A C 1
ATOM 721 O O . LEU A 1 91 ? 3.058 -2.387 6.505 1.00 97.19 91 LEU A O 1
ATOM 725 N N . VAL A 1 92 ? 1.621 -2.455 4.782 1.00 97.69 92 VAL A N 1
ATOM 726 C CA . VAL A 1 92 ? 2.583 -2.908 3.772 1.00 97.69 92 VAL A CA 1
ATOM 727 C C . VAL A 1 92 ? 3.063 -1.708 2.960 1.00 97.69 92 VAL A C 1
ATOM 729 O O . VAL A 1 92 ? 2.294 -1.088 2.224 1.00 97.69 92 VAL A O 1
ATOM 732 N N . CYS A 1 93 ? 4.347 -1.393 3.096 1.00 97.00 93 CYS A N 1
ATOM 733 C CA . CYS A 1 93 ? 5.022 -0.263 2.473 1.00 97.00 93 CYS A CA 1
ATOM 734 C C . CYS A 1 93 ? 5.865 -0.728 1.279 1.00 97.00 93 CYS A C 1
ATOM 736 O O . CYS A 1 93 ? 6.829 -1.479 1.440 1.00 97.00 93 CYS A O 1
ATOM 738 N N . GLY A 1 94 ? 5.545 -0.227 0.083 1.00 95.50 94 GLY A N 1
ATOM 739 C CA . GLY A 1 94 ? 6.271 -0.551 -1.151 1.00 95.50 94 GLY A CA 1
ATOM 740 C C . GLY A 1 94 ? 7.659 0.088 -1.274 1.00 95.50 94 GLY A C 1
ATOM 741 O O . GLY A 1 94 ? 8.420 -0.270 -2.168 1.00 95.50 94 GLY A O 1
ATOM 742 N N . THR A 1 95 ? 8.002 1.047 -0.409 1.00 95.62 95 THR A N 1
ATOM 743 C CA . THR A 1 95 ? 9.291 1.748 -0.439 1.00 95.62 95 THR A CA 1
ATOM 744 C C . THR A 1 95 ? 9.871 1.908 0.964 1.00 95.62 95 THR A C 1
ATOM 746 O O . THR A 1 95 ? 9.144 1.953 1.959 1.00 95.62 95 THR A O 1
ATOM 749 N N . ALA A 1 96 ? 11.196 2.072 1.040 1.00 96.50 96 ALA A N 1
ATOM 750 C CA . ALA A 1 96 ? 11.877 2.425 2.286 1.00 96.50 96 ALA A CA 1
ATOM 751 C C . ALA A 1 96 ? 11.384 3.771 2.847 1.00 96.50 96 ALA A C 1
ATOM 753 O O . ALA A 1 96 ? 11.302 3.944 4.059 1.00 96.50 96 ALA A O 1
ATOM 754 N N . HIS A 1 97 ? 11.022 4.714 1.970 1.00 96.06 97 HIS A N 1
ATOM 755 C CA . HIS A 1 97 ? 10.520 6.020 2.384 1.00 96.06 97 HIS A CA 1
ATOM 756 C C . HIS A 1 97 ? 9.150 5.915 3.070 1.00 96.06 97 HIS A C 1
ATOM 758 O O . HIS A 1 97 ? 8.983 6.445 4.164 1.00 96.06 97 HIS A O 1
ATOM 764 N N . ALA A 1 98 ? 8.204 5.172 2.488 1.00 95.94 98 ALA A N 1
ATOM 765 C CA . ALA A 1 98 ? 6.896 4.922 3.095 1.00 95.94 98 ALA A CA 1
ATOM 766 C C . ALA A 1 98 ? 7.018 4.190 4.443 1.00 95.94 98 ALA A C 1
ATOM 768 O O . ALA A 1 98 ? 6.352 4.548 5.413 1.00 95.94 98 ALA A O 1
ATOM 769 N N . TRP A 1 99 ? 7.926 3.212 4.527 1.00 96.94 99 TRP A N 1
ATOM 770 C CA . TRP A 1 99 ? 8.217 2.508 5.777 1.00 96.94 99 TRP A CA 1
ATOM 771 C C . TRP A 1 99 ? 8.740 3.464 6.862 1.00 96.94 99 TRP A C 1
ATOM 773 O O . TRP A 1 99 ? 8.246 3.464 7.989 1.00 96.94 99 TRP A O 1
ATOM 783 N N . GLN A 1 100 ? 9.674 4.355 6.512 1.00 96.69 100 GLN A N 1
ATOM 784 C CA . GLN A 1 100 ? 10.174 5.387 7.426 1.00 96.69 100 GLN A CA 1
ATOM 785 C C . GLN A 1 100 ? 9.069 6.353 7.868 1.00 96.69 100 GLN A C 1
ATOM 787 O O . GLN A 1 100 ? 9.035 6.731 9.037 1.00 96.69 100 GLN A O 1
ATOM 792 N N . GLN A 1 101 ? 8.156 6.739 6.969 1.00 96.06 101 GLN A N 1
ATOM 793 C CA . GLN A 1 101 ? 7.011 7.585 7.317 1.00 96.06 101 GLN A CA 1
ATOM 794 C C . GLN A 1 101 ? 6.093 6.906 8.340 1.00 96.06 101 GLN A C 1
ATOM 796 O O . GLN A 1 101 ? 5.672 7.559 9.291 1.00 96.06 101 GLN A O 1
ATOM 801 N N . ALA A 1 102 ? 5.831 5.604 8.194 1.00 95.38 102 ALA A N 1
ATOM 802 C CA . ALA A 1 102 ? 5.022 4.838 9.142 1.00 95.38 102 ALA A CA 1
ATOM 803 C C . ALA A 1 102 ? 5.643 4.799 10.541 1.00 95.38 102 ALA A C 1
ATOM 805 O O . ALA A 1 102 ? 4.965 5.078 11.531 1.00 95.38 102 ALA A O 1
ATOM 806 N N . LEU A 1 103 ? 6.949 4.536 10.625 1.00 95.56 103 LEU A N 1
ATOM 807 C CA . LEU A 1 103 ? 7.656 4.562 11.904 1.00 95.56 103 LEU A CA 1
ATOM 808 C C . LEU A 1 103 ? 7.692 5.962 12.519 1.00 95.56 103 LEU A C 1
ATOM 810 O O . LEU A 1 103 ? 7.433 6.122 13.709 1.00 95.56 103 LEU A O 1
ATOM 814 N N . ALA A 1 104 ? 7.963 6.989 11.712 1.00 95.00 104 ALA A N 1
ATOM 815 C CA . ALA A 1 104 ? 7.964 8.377 12.166 1.00 95.00 104 ALA A CA 1
ATOM 816 C C . ALA A 1 104 ? 6.574 8.843 12.637 1.00 95.00 104 ALA A C 1
ATOM 818 O O . ALA A 1 104 ? 6.476 9.703 13.510 1.00 95.00 104 ALA A O 1
ATOM 819 N N . ALA A 1 105 ? 5.504 8.262 12.091 1.00 92.81 105 ALA A N 1
ATOM 820 C CA . ALA A 1 105 ? 4.132 8.491 12.530 1.00 92.81 105 ALA A CA 1
ATOM 821 C C . ALA A 1 105 ? 3.767 7.729 13.819 1.00 92.81 105 ALA A C 1
ATOM 823 O O . ALA A 1 105 ? 2.670 7.928 14.336 1.00 92.81 105 ALA A O 1
ATOM 824 N N . GLY A 1 106 ? 4.655 6.882 14.350 1.00 93.31 106 GLY A N 1
ATOM 825 C CA . GLY A 1 106 ? 4.435 6.132 15.588 1.00 93.31 106 GLY A CA 1
ATOM 826 C C . GLY A 1 106 ? 3.678 4.815 15.407 1.00 93.31 106 GLY A C 1
ATOM 827 O O . GLY A 1 106 ? 3.133 4.297 16.380 1.00 93.31 106 GLY A O 1
ATOM 828 N N . CYS A 1 107 ? 3.615 4.265 14.190 1.00 94.62 107 CYS A N 1
ATOM 829 C CA . CYS A 1 107 ? 3.141 2.895 14.004 1.00 94.62 107 CYS A CA 1
ATOM 830 C C . CYS A 1 107 ? 4.092 1.913 14.700 1.00 94.62 107 CYS A C 1
ATOM 832 O O . CYS A 1 107 ? 5.313 2.061 14.630 1.00 94.62 107 CYS A O 1
ATOM 834 N N . ASP A 1 108 ? 3.527 0.895 15.346 1.00 94.75 108 ASP A N 1
ATOM 835 C CA . ASP A 1 108 ? 4.305 -0.177 15.963 1.00 94.75 108 ASP A CA 1
ATOM 836 C C . ASP A 1 108 ? 5.069 -0.956 14.870 1.00 94.75 108 ASP A C 1
ATOM 838 O O . ASP A 1 108 ? 4.427 -1.485 13.955 1.00 94.75 108 ASP A O 1
ATOM 842 N N . PRO A 1 109 ? 6.414 -1.051 14.943 1.00 95.00 109 PRO A N 1
ATOM 843 C CA . PRO A 1 109 ? 7.225 -1.775 13.968 1.00 95.00 109 PRO A CA 1
ATOM 844 C C . PRO A 1 109 ? 6.781 -3.221 13.719 1.00 95.00 109 PRO A C 1
ATOM 846 O O . PRO A 1 109 ? 6.978 -3.720 12.614 1.00 95.00 109 PRO A O 1
ATOM 849 N N . ALA A 1 110 ? 6.152 -3.889 14.694 1.00 95.19 110 ALA A N 1
ATOM 850 C CA . ALA A 1 110 ? 5.618 -5.243 14.520 1.00 95.19 110 ALA A CA 1
ATOM 851 C C . ALA A 1 110 ? 4.505 -5.323 13.454 1.00 95.19 110 ALA A C 1
ATOM 853 O O . ALA A 1 110 ? 4.246 -6.389 12.891 1.00 95.19 110 ALA A O 1
ATOM 854 N N . TYR A 1 111 ? 3.867 -4.193 13.150 1.00 96.56 111 TYR A N 1
ATOM 855 C CA . TYR A 1 111 ? 2.793 -4.080 12.170 1.00 96.56 111 TYR A CA 1
ATOM 856 C C . TYR A 1 111 ? 3.222 -3.398 10.865 1.00 96.56 111 TYR A C 1
ATOM 858 O O . TYR A 1 111 ? 2.400 -3.291 9.959 1.00 96.56 111 TYR A O 1
ATOM 866 N N . VAL A 1 112 ? 4.478 -2.968 10.716 1.00 97.31 112 VAL A N 1
ATOM 867 C CA . VAL A 1 112 ? 4.944 -2.253 9.516 1.00 97.31 112 VAL A CA 1
ATOM 868 C C . VAL A 1 112 ? 5.889 -3.132 8.696 1.00 97.31 112 VAL A C 1
ATOM 870 O O . VAL A 1 112 ? 6.986 -3.476 9.131 1.00 97.31 112 VAL A O 1
ATOM 873 N N . HIS A 1 113 ? 5.490 -3.442 7.463 1.00 97.62 113 HIS A N 1
ATOM 874 C CA . HIS A 1 113 ? 6.174 -4.385 6.576 1.00 97.62 113 HIS A CA 1
ATOM 875 C C . HIS A 1 113 ? 6.743 -3.649 5.370 1.00 97.62 113 HIS A C 1
ATOM 877 O O . HIS A 1 113 ? 5.989 -3.084 4.581 1.00 97.62 113 HIS A O 1
ATOM 883 N N . GLN A 1 114 ? 8.063 -3.667 5.188 1.00 96.75 114 GLN A N 1
ATOM 884 C CA . GLN A 1 114 ? 8.672 -3.197 3.944 1.00 96.75 114 GLN A CA 1
ATOM 885 C C . GLN A 1 114 ? 8.722 -4.341 2.927 1.00 96.75 114 GLN A C 1
ATOM 887 O O . GLN A 1 114 ? 9.234 -5.418 3.226 1.00 96.75 114 GLN A O 1
ATOM 892 N N . VAL A 1 115 ? 8.239 -4.090 1.712 1.00 94.56 115 VAL A N 1
ATOM 893 C CA . VAL A 1 115 ? 8.333 -5.025 0.580 1.00 94.56 115 VAL A CA 1
ATOM 894 C C . VAL A 1 115 ? 9.198 -4.445 -0.545 1.00 94.56 115 VAL A C 1
ATOM 896 O O . VAL A 1 115 ? 9.715 -3.333 -0.445 1.00 94.56 115 VAL A O 1
ATOM 899 N N . SER A 1 116 ? 9.403 -5.217 -1.614 1.00 88.75 116 SER A N 1
ATOM 900 C CA . SER A 1 116 ? 10.320 -4.880 -2.714 1.00 88.75 116 SER A CA 1
ATOM 901 C C . SER A 1 116 ? 9.798 -3.828 -3.700 1.00 88.75 116 SER A C 1
ATOM 903 O O . SER A 1 116 ? 10.540 -3.406 -4.586 1.00 88.75 116 SER A O 1
ATOM 905 N N . GLY A 1 117 ? 8.541 -3.407 -3.578 1.00 90.06 117 GLY A N 1
ATOM 906 C CA . GLY A 1 117 ? 7.916 -2.452 -4.484 1.00 90.06 117 GLY A CA 1
ATOM 907 C C . GLY A 1 117 ? 6.406 -2.380 -4.292 1.00 90.06 117 GLY A C 1
ATOM 908 O O . GLY A 1 117 ? 5.837 -3.082 -3.456 1.00 90.06 117 GLY A O 1
ATOM 909 N N . MET A 1 118 ? 5.747 -1.543 -5.093 1.00 88.31 118 MET A N 1
ATOM 910 C CA . MET A 1 118 ? 4.285 -1.562 -5.202 1.00 88.31 118 MET A CA 1
ATOM 911 C C . MET A 1 118 ? 3.823 -2.904 -5.783 1.00 88.31 118 MET A C 1
ATOM 913 O O . MET A 1 118 ? 4.529 -3.511 -6.592 1.00 88.31 118 MET A O 1
ATOM 917 N N . LEU A 1 119 ? 2.637 -3.364 -5.379 1.00 84.31 119 LEU A N 1
ATOM 918 C CA . LEU A 1 119 ? 2.043 -4.583 -5.920 1.00 84.31 119 LEU A CA 1
ATOM 919 C C . LEU A 1 119 ? 1.792 -4.407 -7.425 1.00 84.31 119 LEU A C 1
ATOM 921 O O . LEU A 1 119 ? 1.072 -3.500 -7.841 1.00 84.31 119 LEU A O 1
ATOM 925 N N . LEU A 1 120 ? 2.365 -5.294 -8.233 1.00 86.12 120 LEU A N 1
ATOM 926 C CA . LEU A 1 120 ? 2.131 -5.353 -9.673 1.00 86.12 120 LEU A CA 1
ATOM 927 C C . LEU A 1 120 ? 1.439 -6.666 -10.037 1.00 86.12 120 LEU A C 1
ATOM 929 O O . LEU A 1 120 ? 1.395 -7.615 -9.254 1.00 86.12 120 LEU A O 1
ATOM 933 N N . ARG A 1 121 ? 0.904 -6.739 -11.260 1.00 87.19 121 ARG A N 1
ATOM 934 C CA . ARG A 1 121 ? 0.435 -8.016 -11.812 1.00 87.19 121 ARG A CA 1
ATOM 935 C C . ARG A 1 121 ? 1.585 -9.024 -11.863 1.00 87.19 121 ARG A C 1
ATOM 937 O O . ARG A 1 121 ? 2.712 -8.645 -12.170 1.00 87.19 121 ARG A O 1
ATOM 944 N N . GLN A 1 122 ? 1.265 -10.304 -11.661 1.00 86.94 122 GLN A N 1
ATOM 945 C CA . GLN A 1 122 ? 2.235 -11.406 -11.617 1.00 86.94 122 GLN A CA 1
ATOM 946 C C . GLN A 1 122 ? 3.215 -11.407 -12.805 1.00 86.94 122 GLN A C 1
ATOM 948 O O . GLN A 1 122 ? 4.402 -11.662 -12.625 1.00 86.94 122 GLN A O 1
ATOM 953 N N . ASP A 1 123 ? 2.733 -11.056 -13.999 1.00 88.81 123 ASP A N 1
ATOM 954 C CA . ASP A 1 123 ? 3.519 -11.029 -15.240 1.00 88.81 123 ASP A CA 1
ATOM 955 C C . ASP A 1 123 ? 4.715 -10.058 -15.184 1.00 88.81 123 ASP A C 1
ATOM 957 O O . ASP A 1 123 ? 5.706 -10.264 -15.879 1.00 88.81 123 ASP A O 1
ATOM 961 N N . PHE A 1 124 ? 4.667 -9.026 -14.331 1.00 87.94 124 PHE A N 1
ATOM 962 C CA . PHE A 1 124 ? 5.785 -8.095 -14.131 1.00 87.94 124 PHE A CA 1
ATOM 963 C C . PHE A 1 124 ? 6.923 -8.677 -13.284 1.00 87.94 124 PHE A C 1
ATOM 965 O O . PHE A 1 124 ? 8.020 -8.123 -13.293 1.00 87.94 124 PHE A O 1
ATOM 972 N N . TYR A 1 125 ? 6.690 -9.787 -12.577 1.00 88.00 125 TYR A N 1
ATOM 973 C CA . TYR A 1 125 ? 7.732 -10.529 -11.859 1.00 88.00 125 TYR A CA 1
ATOM 974 C C . TYR A 1 125 ? 8.359 -11.642 -12.711 1.00 88.00 125 TYR A C 1
ATOM 976 O O . TYR A 1 125 ? 9.267 -12.332 -12.244 1.00 88.00 125 TYR A O 1
ATOM 984 N N . ALA A 1 126 ? 7.885 -11.842 -13.945 1.00 90.31 126 ALA A N 1
ATOM 985 C CA . ALA A 1 126 ? 8.485 -12.797 -14.864 1.00 90.31 126 ALA A CA 1
ATOM 986 C C . ALA A 1 126 ? 9.918 -12.383 -15.235 1.00 90.31 126 ALA A C 1
ATOM 988 O O . ALA A 1 126 ? 10.300 -11.212 -15.156 1.00 90.31 126 ALA A O 1
ATOM 989 N N . ALA A 1 127 ? 10.716 -13.360 -15.669 1.00 92.31 127 ALA A N 1
ATOM 990 C CA . ALA A 1 127 ? 12.049 -13.076 -16.177 1.00 92.31 127 ALA A CA 1
ATOM 991 C C . ALA A 1 127 ? 11.967 -12.062 -17.338 1.00 92.31 127 ALA A C 1
ATOM 993 O O . ALA A 1 127 ? 11.073 -12.176 -18.184 1.00 92.31 127 ALA A O 1
ATOM 994 N N . PRO A 1 128 ? 12.885 -11.081 -17.410 1.00 90.25 128 PRO A N 1
ATOM 995 C CA . PRO A 1 128 ? 12.903 -10.131 -18.511 1.00 90.25 128 PRO A CA 1
ATOM 996 C C . PRO A 1 128 ? 13.003 -10.844 -19.863 1.00 90.25 128 PRO A C 1
ATOM 998 O O . PRO A 1 128 ? 13.769 -11.797 -20.012 1.00 90.25 128 PRO A O 1
ATOM 1001 N N . MET A 1 129 ? 12.274 -10.344 -20.862 1.00 91.62 129 MET A N 1
ATOM 1002 C CA . MET A 1 129 ? 12.380 -10.840 -22.236 1.00 91.62 129 MET A CA 1
ATOM 1003 C C . MET A 1 129 ? 13.822 -10.729 -22.748 1.00 91.62 129 MET A C 1
ATOM 1005 O O . MET A 1 129 ? 14.493 -9.708 -22.569 1.00 91.62 129 MET A O 1
ATOM 1009 N N . SER A 1 130 ? 14.280 -11.752 -23.463 1.00 95.06 130 SER A N 1
ATOM 1010 C CA . SER A 1 130 ? 15.538 -11.712 -24.199 1.00 95.06 130 SER A CA 1
ATOM 1011 C C . SER A 1 130 ? 15.503 -10.639 -25.289 1.00 95.06 130 SER A C 1
ATOM 1013 O O . SER A 1 130 ? 14.452 -10.251 -25.805 1.00 95.06 130 SER A O 1
ATOM 1015 N N . ARG A 1 131 ? 16.684 -10.202 -25.737 1.00 92.12 131 ARG A N 1
ATOM 1016 C CA . ARG A 1 131 ? 16.807 -9.213 -26.821 1.00 92.12 131 ARG A CA 1
ATOM 1017 C C . ARG A 1 131 ? 16.073 -9.638 -28.103 1.00 92.12 131 ARG A C 1
ATOM 1019 O O . ARG A 1 131 ? 15.514 -8.791 -28.794 1.00 92.12 131 ARG A O 1
ATOM 1026 N N . LYS A 1 132 ? 16.058 -10.941 -28.408 1.00 94.62 132 LYS A N 1
ATOM 1027 C CA . LYS A 1 132 ? 15.365 -11.503 -29.577 1.00 94.62 132 LYS A CA 1
ATOM 1028 C C . LYS A 1 132 ? 13.844 -11.405 -29.432 1.00 94.62 132 LYS A C 1
ATOM 1030 O O . LYS A 1 132 ? 13.170 -11.032 -30.388 1.00 94.62 132 LYS A O 1
ATOM 1035 N N . GLU A 1 133 ? 13.314 -11.703 -28.249 1.00 95.25 133 GLU A N 1
ATOM 1036 C CA . GLU A 1 133 ? 11.881 -11.574 -27.957 1.00 95.25 133 GLU A CA 1
ATOM 1037 C C . GLU A 1 133 ? 11.447 -10.110 -28.004 1.00 95.25 133 GLU A C 1
ATOM 1039 O O . GLU A 1 133 ? 10.464 -9.791 -28.666 1.00 95.25 133 GLU A O 1
ATOM 1044 N N . VAL A 1 134 ? 12.232 -9.202 -27.416 1.00 93.56 134 VAL A N 1
ATOM 1045 C CA . VAL A 1 134 ? 11.969 -7.757 -27.496 1.00 93.56 134 VAL A CA 1
ATOM 1046 C C . VAL A 1 134 ? 11.915 -7.281 -28.952 1.00 93.56 134 VAL A C 1
ATOM 1048 O O . VAL A 1 134 ? 11.011 -6.530 -29.312 1.00 93.56 134 VAL A O 1
ATOM 1051 N N . ALA A 1 135 ? 12.837 -7.730 -29.811 1.00 94.44 135 ALA A N 1
ATOM 1052 C CA . ALA A 1 135 ? 12.833 -7.387 -31.234 1.00 94.44 135 ALA A CA 1
ATOM 1053 C C . ALA A 1 135 ? 11.568 -7.884 -31.959 1.00 94.44 135 ALA A C 1
ATOM 1055 O O . ALA A 1 135 ? 10.991 -7.150 -32.765 1.00 94.44 135 ALA A O 1
ATOM 1056 N N . LEU A 1 136 ? 11.110 -9.101 -31.643 1.00 95.69 136 LEU A N 1
ATOM 1057 C CA . LEU A 1 136 ? 9.874 -9.659 -32.191 1.00 95.69 136 LEU A CA 1
ATOM 1058 C C . LEU A 1 136 ? 8.647 -8.853 -31.744 1.00 95.69 136 LEU A C 1
ATOM 1060 O O . LEU A 1 136 ? 7.830 -8.483 -32.585 1.00 95.69 136 LEU A O 1
ATOM 1064 N N . GLN A 1 137 ? 8.550 -8.531 -30.450 1.00 94.88 137 GLN A N 1
ATOM 1065 C CA . GLN A 1 137 ? 7.443 -7.741 -29.903 1.00 94.88 137 GLN A CA 1
ATOM 1066 C C . GLN A 1 137 ? 7.418 -6.323 -30.481 1.00 94.88 137 GLN A C 1
ATOM 1068 O O . GLN A 1 137 ? 6.366 -5.837 -30.886 1.00 94.88 137 GLN A O 1
ATOM 1073 N N . ARG A 1 138 ? 8.581 -5.671 -30.618 1.00 95.50 138 ARG A N 1
ATOM 1074 C CA . ARG A 1 138 ? 8.680 -4.360 -31.279 1.00 95.50 138 ARG A CA 1
ATOM 1075 C C . ARG A 1 138 ? 8.187 -4.414 -32.720 1.00 95.50 138 ARG A C 1
ATOM 1077 O O . ARG A 1 138 ? 7.379 -3.576 -33.104 1.00 95.50 138 ARG A O 1
ATOM 1084 N N . ARG A 1 139 ? 8.615 -5.418 -33.494 1.00 95.56 139 ARG A N 1
ATOM 1085 C CA . ARG A 1 139 ? 8.160 -5.601 -34.880 1.00 95.56 139 ARG A CA 1
ATOM 1086 C C . ARG A 1 139 ? 6.647 -5.815 -34.955 1.00 95.56 139 ARG A C 1
ATOM 1088 O O . ARG A 1 139 ? 6.010 -5.228 -35.823 1.00 95.56 139 ARG A O 1
ATOM 1095 N N . ALA A 1 140 ? 6.083 -6.613 -34.048 1.00 96.38 140 ALA A N 1
ATOM 1096 C CA . ALA A 1 140 ? 4.641 -6.849 -33.973 1.00 96.38 140 ALA A CA 1
ATOM 1097 C C . ALA A 1 140 ? 3.848 -5.567 -33.651 1.00 96.38 140 ALA A C 1
ATOM 1099 O O . ALA A 1 140 ? 2.752 -5.384 -34.167 1.00 96.38 140 ALA A O 1
ATOM 1100 N N . LEU A 1 141 ? 4.428 -4.660 -32.860 1.00 95.56 141 LEU A N 1
ATOM 1101 C CA . LEU A 1 141 ? 3.854 -3.353 -32.522 1.00 95.56 141 LEU A CA 1
ATOM 1102 C C . LEU A 1 141 ? 4.158 -2.248 -33.557 1.00 95.56 141 LEU A C 1
ATOM 1104 O O . LEU A 1 141 ? 3.800 -1.095 -33.332 1.00 95.56 141 LEU A O 1
ATOM 1108 N N . GLY A 1 142 ? 4.846 -2.558 -34.665 1.00 95.88 142 GLY A N 1
ATOM 1109 C CA . GLY A 1 142 ? 5.255 -1.562 -35.666 1.00 95.88 142 GLY A CA 1
ATOM 1110 C C . GLY A 1 142 ? 6.339 -0.586 -35.184 1.00 95.88 142 GLY A C 1
ATOM 1111 O O . GLY A 1 142 ? 6.522 0.477 -35.774 1.00 95.88 142 GLY A O 1
ATOM 1112 N N . LEU A 1 143 ? 7.059 -0.928 -34.112 1.00 96.12 143 LEU A N 1
ATOM 1113 C CA . LEU A 1 143 ? 8.101 -0.097 -33.511 1.00 96.12 143 LEU A CA 1
ATOM 1114 C C . LEU A 1 143 ? 9.488 -0.383 -34.121 1.00 96.12 143 LEU A C 1
ATOM 1116 O O . LEU A 1 143 ? 9.777 -1.530 -34.482 1.00 96.12 143 LEU A O 1
ATOM 1120 N N . PRO A 1 144 ? 10.398 0.613 -34.171 1.00 94.62 144 PRO A N 1
ATOM 1121 C CA . PRO A 1 144 ? 11.782 0.400 -34.589 1.00 94.62 144 PRO A CA 1
ATOM 1122 C C . PRO A 1 144 ? 12.488 -0.653 -33.724 1.00 94.62 144 PRO A C 1
ATOM 1124 O O . PRO A 1 144 ? 12.564 -0.516 -32.502 1.00 94.62 144 PRO A O 1
ATOM 1127 N N . VAL A 1 145 ? 13.050 -1.688 -34.357 1.00 94.12 145 VAL A N 1
ATOM 1128 C CA . VAL A 1 145 ? 13.730 -2.789 -33.650 1.00 94.12 145 VAL A CA 1
ATOM 1129 C C . VAL A 1 145 ? 14.987 -2.286 -32.934 1.00 94.12 145 VAL A C 1
ATOM 1131 O O . VAL A 1 145 ? 15.114 -2.485 -31.725 1.00 94.12 145 VAL A O 1
ATOM 1134 N N . ASP A 1 146 ? 15.847 -1.554 -33.646 1.00 90.88 146 ASP A N 1
ATOM 1135 C CA . ASP A 1 146 ? 17.134 -1.045 -33.139 1.00 90.88 146 ASP A CA 1
ATOM 1136 C C . ASP A 1 146 ? 17.106 0.451 -32.770 1.00 90.88 146 ASP A C 1
ATOM 1138 O O . ASP A 1 146 ? 18.113 1.025 -32.356 1.00 90.88 146 ASP A O 1
ATOM 1142 N N . GLY A 1 147 ? 15.944 1.097 -32.903 1.00 89.00 147 GLY A N 1
ATOM 1143 C CA . GLY A 1 147 ? 15.755 2.510 -32.577 1.00 89.00 147 GLY A CA 1
ATOM 1144 C C . GLY A 1 147 ? 15.402 2.761 -31.108 1.00 89.00 147 GLY A C 1
ATOM 1145 O O . GLY A 1 147 ? 15.007 1.861 -30.358 1.00 89.00 147 GLY A O 1
ATOM 1146 N N . LYS A 1 148 ? 15.511 4.030 -30.699 1.00 92.56 148 LYS A N 1
ATOM 1147 C CA . LYS A 1 148 ? 14.949 4.505 -29.428 1.00 92.56 148 LYS A CA 1
ATOM 1148 C C . LYS A 1 148 ? 13.427 4.589 -29.560 1.00 92.56 148 LYS A C 1
ATOM 1150 O O . LYS A 1 148 ? 12.923 5.081 -30.564 1.00 92.56 148 LYS A O 1
ATOM 1155 N N . VAL A 1 149 ? 12.717 4.141 -28.531 1.00 92.00 149 VAL A N 1
ATOM 1156 C CA . VAL A 1 149 ? 11.258 4.251 -28.420 1.00 92.00 149 VAL A CA 1
ATOM 1157 C C . VAL A 1 149 ? 10.961 5.044 -27.154 1.00 92.00 149 VAL A C 1
ATOM 1159 O O . VAL A 1 149 ? 11.461 4.694 -26.087 1.00 92.00 149 VAL A O 1
ATOM 1162 N N . GLY A 1 150 ? 10.186 6.119 -27.277 1.00 92.75 150 GLY A N 1
ATOM 1163 C CA . GLY A 1 150 ? 9.638 6.849 -26.136 1.00 92.75 150 GLY A CA 1
ATOM 1164 C C . GLY A 1 150 ? 8.232 6.347 -25.833 1.00 92.75 150 GLY A C 1
ATOM 1165 O O . GLY A 1 150 ? 7.423 6.219 -26.749 1.00 92.75 150 GLY A O 1
ATOM 1166 N N . LEU A 1 151 ? 7.945 6.066 -24.564 1.00 91.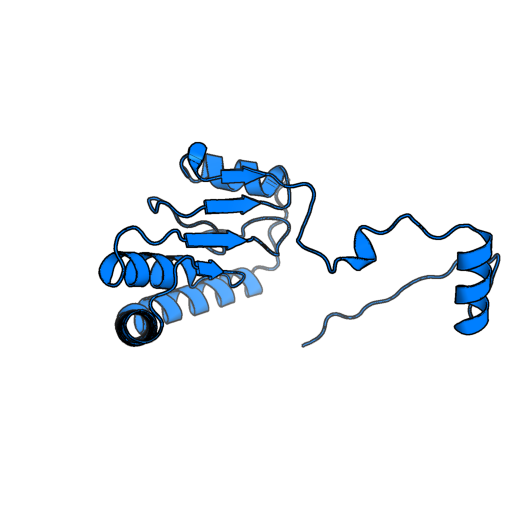50 151 LEU A N 1
ATOM 1167 C CA . LEU A 1 151 ? 6.595 5.776 -24.093 1.00 91.50 151 LEU A CA 1
ATOM 1168 C C . LEU A 1 151 ? 6.037 7.040 -23.441 1.00 91.50 151 LEU A C 1
ATOM 1170 O O . LEU A 1 151 ? 6.624 7.546 -22.486 1.00 91.50 151 LEU A O 1
ATOM 1174 N N . VAL A 1 152 ? 4.917 7.538 -23.958 1.00 91.25 152 VAL A N 1
ATOM 1175 C CA . VAL A 1 152 ? 4.191 8.667 -23.372 1.00 91.25 152 VAL A CA 1
ATOM 1176 C C . VAL A 1 152 ? 2.872 8.135 -22.838 1.00 91.25 152 VAL A C 1
ATOM 1178 O O . VAL A 1 152 ? 2.073 7.581 -23.589 1.00 91.25 152 VAL A O 1
ATOM 1181 N N . LEU A 1 153 ? 2.673 8.282 -21.534 1.00 87.44 153 LEU A N 1
ATOM 1182 C CA . LEU A 1 153 ? 1.438 7.938 -20.844 1.00 87.44 153 LEU A CA 1
ATOM 1183 C C . LEU A 1 153 ? 0.852 9.239 -20.304 1.00 87.44 153 LEU A C 1
ATOM 1185 O O . LEU A 1 153 ? 1.516 9.945 -19.547 1.00 87.44 153 LEU A O 1
ATOM 1189 N N . PHE A 1 154 ? -0.377 9.552 -20.696 1.00 83.00 154 PHE A N 1
ATOM 1190 C CA . PHE A 1 154 ? -1.172 10.575 -20.029 1.00 83.00 154 PHE A CA 1
ATOM 1191 C C . PHE A 1 154 ? -1.990 9.867 -18.944 1.00 83.00 154 PHE A C 1
ATOM 1193 O O . PHE A 1 154 ? -2.550 8.802 -19.205 1.00 83.00 154 PHE A O 1
ATOM 1200 N N . GLY A 1 155 ? -1.993 10.397 -17.718 1.00 74.75 155 GLY A N 1
ATOM 1201 C CA . GLY A 1 155 ? -2.838 9.861 -16.646 1.00 74.75 155 GLY A CA 1
ATOM 1202 C C . GLY A 1 155 ? -4.317 9.908 -17.047 1.00 74.75 155 GLY A C 1
ATOM 1203 O O . GLY A 1 155 ? -4.716 10.809 -17.783 1.00 74.75 155 GLY A O 1
ATOM 1204 N N . GLY A 1 156 ? -5.099 8.918 -16.609 1.00 56.16 156 GLY A N 1
ATOM 1205 C CA . GLY A 1 156 ? -6.557 8.917 -16.778 1.00 56.16 156 GLY A CA 1
ATOM 1206 C C . GLY A 1 156 ? -7.232 9.887 -15.805 1.00 56.16 156 GLY A C 1
ATOM 1207 O O . GLY A 1 156 ? -6.677 10.139 -14.735 1.00 56.16 156 GLY A O 1
ATOM 1208 N N . GLU A 1 157 ? -8.383 10.430 -16.215 1.00 35.38 157 GLU A N 1
ATOM 1209 C CA . GLU A 1 157 ? -9.261 11.289 -15.396 1.00 35.38 157 GLU A CA 1
ATOM 1210 C C . GLU A 1 157 ? -9.710 10.631 -14.085 1.00 35.38 157 GLU A C 1
ATOM 1212 O O . GLU A 1 157 ? -9.970 9.402 -14.086 1.00 35.38 157 GLU A O 1
#

Sequence (157 aa):
GGWAGPPALAHELRLLQAGIRMLQPFLMTRLRQHWEATRPDMVVSLVPNFNRAMAMSLQQTCPGVPYATVMTDLADFPPRFWIEQNLPVHLVCGTAHAWQQALAAGCDPAYVHQVSGMLLRQDFYAAPMSRKEVALQRRALGLPVDGKV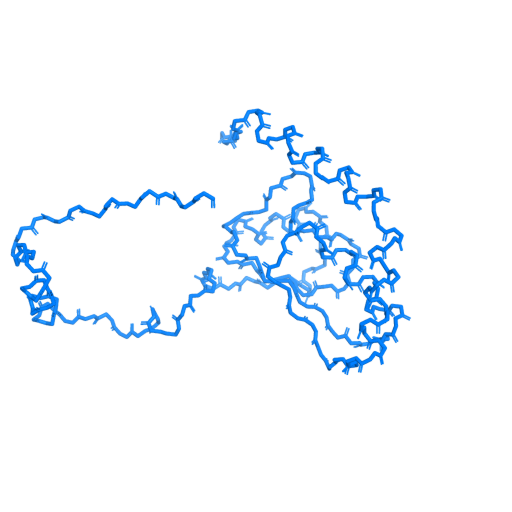GLVLFGGE

Radius of gyration: 20.39 Å; chains: 1; bounding box: 41×38×53 Å

pLDDT: mean 88.66, std 12.81, range [31.81, 98.19]

Organism: NCBI:txid184422

Secondary structure (DSSP, 8-state):
------HHHHHHHHHHHHHHHHHHHHHHHHHHHHHHHH--S-EEE--SS-HHHHHHHHHHHSTT--EEEE--SSS--SSSSS--TTS-EEEEESSHHHHHHHHHTT--GGGEEE-SSS---GGGGSPPPPHHHHHHHHHHTT--SSS------PPP-

Foldseek 3Di:
DDPDPDVVVVVVVVVVLVVCVVCLVVLLVVLLVVCLVPVDLEEEDAAWSCQVSNQVSCCVRRNPRAAEYEDQDQADDPDGTGADPPGLYQYEHFYPRNLVVNVVVPNDPVRYHYDPGHDDPPVVVDDDDDLVVQLVVCVVVVHDSPDDDDDDDDDDD